Protein AF-A0A2P8CDL5-F1 (afdb_monomer_lite)

Organism: NCBI:txid645275

Secondary structure (DSSP, 8-state):
----PPPPHHHHHHHHHHHHHHHHHIIIIIS--HHHHHHTTTTTS--SS-SS-HHHHHHHHHHHHHHHHHHHHHHHHHHHHHHT----HHHHHHHHHHHHHHHHHHTTSHHHHHHHHHTT-HHHHHHSSHHHHHHHHHHHHHHHHHHHHHHTSPP--

Structure (mmCIF, N/CA/C/O backbone):
data_AF-A0A2P8CDL5-F1
#
_entry.id   AF-A0A2P8CDL5-F1
#
loop_
_atom_site.group_PDB
_atom_site.id
_atom_site.type_symbol
_atom_site.label_atom_id
_atom_site.label_alt_id
_atom_site.label_comp_id
_atom_site.label_asym_id
_atom_site.label_entity_id
_atom_site.label_seq_id
_atom_site.pdbx_PDB_ins_code
_atom_site.Cartn_x
_atom_site.Cartn_y
_atom_site.Cartn_z
_atom_site.occupancy
_atom_site.B_iso_or_equiv
_atom_site.auth_seq_id
_atom_site.auth_comp_id
_atom_site.auth_asym_id
_atom_site.auth_atom_id
_atom_site.pdbx_PDB_model_num
ATOM 1 N N . MET A 1 1 ? -33.845 4.213 24.561 1.00 48.91 1 MET A N 1
ATOM 2 C CA . MET A 1 1 ? -32.761 4.644 23.651 1.00 48.91 1 MET A CA 1
ATOM 3 C C . MET A 1 1 ? -31.985 3.394 23.279 1.00 48.91 1 MET A C 1
ATOM 5 O O . MET A 1 1 ? -31.663 2.665 24.211 1.00 48.91 1 MET A O 1
ATOM 9 N N . PRO A 1 2 ? -31.774 3.067 21.994 1.00 54.66 2 PRO A N 1
ATOM 10 C CA . PRO A 1 2 ? -30.960 1.909 21.648 1.00 54.66 2 PRO A CA 1
ATOM 11 C C . PRO A 1 2 ? -29.548 2.130 22.197 1.00 54.66 2 PRO A C 1
ATOM 13 O O . PRO A 1 2 ? -28.970 3.203 22.037 1.00 54.66 2 PRO A O 1
ATOM 16 N N . GLU A 1 3 ? -29.038 1.143 22.921 1.00 60.81 3 GLU A N 1
ATOM 17 C CA . GLU A 1 3 ? -27.678 1.147 23.442 1.00 60.81 3 GLU A CA 1
ATOM 18 C C . GLU A 1 3 ? -26.712 1.130 22.250 1.00 60.81 3 GLU A C 1
ATOM 20 O O . GLU A 1 3 ? -26.724 0.192 21.449 1.00 60.81 3 GLU A O 1
ATOM 25 N N . ASN A 1 4 ? -25.913 2.190 22.089 1.00 75.12 4 ASN A N 1
ATOM 26 C CA . ASN A 1 4 ? -24.878 2.257 21.058 1.00 75.12 4 ASN A CA 1
ATOM 27 C C . ASN A 1 4 ? -23.772 1.260 21.411 1.00 75.12 4 ASN A C 1
ATOM 29 O O . ASN A 1 4 ? -22.789 1.597 22.071 1.00 75.12 4 ASN A O 1
ATOM 33 N N . ARG A 1 5 ? -23.954 0.006 20.995 1.00 79.12 5 ARG A N 1
ATOM 34 C CA . ARG A 1 5 ? -22.933 -1.027 21.137 1.00 79.12 5 ARG A CA 1
ATOM 35 C C . ARG A 1 5 ? -21.732 -0.655 20.255 1.00 79.12 5 ARG A C 1
ATOM 37 O O . ARG A 1 5 ? -21.938 -0.342 19.081 1.00 79.12 5 ARG A O 1
ATOM 44 N N . PRO A 1 6 ? -20.493 -0.715 20.776 1.00 83.50 6 PRO A N 1
ATOM 45 C CA . PRO A 1 6 ? -19.309 -0.478 19.961 1.00 83.50 6 PRO A CA 1
ATOM 46 C C . PRO A 1 6 ? -19.234 -1.484 18.800 1.00 83.50 6 PRO A C 1
ATOM 48 O O . PRO A 1 6 ? -19.710 -2.620 18.931 1.00 83.50 6 PRO A O 1
ATOM 51 N N . PRO A 1 7 ? -18.639 -1.094 17.660 1.00 89.88 7 PRO A N 1
ATOM 52 C CA . PRO A 1 7 ? -18.506 -1.981 16.516 1.00 89.88 7 PRO A CA 1
ATOM 53 C C . PRO A 1 7 ? -17.661 -3.205 16.878 1.00 89.88 7 PRO A C 1
ATOM 55 O O . PRO A 1 7 ? -16.688 -3.131 17.628 1.00 89.88 7 PRO A O 1
ATOM 58 N N . THR A 1 8 ? -18.034 -4.364 16.337 1.00 93.81 8 THR A N 1
ATOM 59 C CA . THR A 1 8 ? -17.283 -5.602 16.566 1.00 93.81 8 THR A CA 1
ATOM 60 C C . THR A 1 8 ? -15.938 -5.552 15.839 1.00 93.81 8 THR A C 1
ATOM 62 O O . THR A 1 8 ? -15.812 -4.928 14.785 1.00 93.81 8 THR A O 1
ATOM 65 N N . ARG A 1 9 ? -14.924 -6.263 16.349 1.00 93.81 9 ARG A N 1
ATOM 66 C CA . ARG A 1 9 ? -13.600 -6.329 15.697 1.00 93.81 9 ARG A CA 1
ATOM 67 C C . ARG A 1 9 ? -13.658 -6.766 14.225 1.00 93.81 9 ARG A C 1
ATOM 69 O O . ARG A 1 9 ? -12.970 -6.138 13.425 1.00 93.81 9 ARG A O 1
ATOM 76 N N . PRO A 1 10 ? -14.477 -7.762 13.821 1.00 96.50 10 PRO A N 1
ATOM 77 C CA . PRO A 1 10 ? -14.642 -8.094 12.406 1.00 96.50 10 PRO A CA 1
ATOM 78 C C . PRO A 1 10 ? -15.219 -6.945 11.571 1.00 96.50 10 PRO A C 1
ATOM 80 O O . PRO A 1 10 ? -14.757 -6.729 10.454 1.00 96.50 10 PRO A O 1
ATOM 83 N N . ALA A 1 11 ? -16.181 -6.181 12.106 1.00 96.06 11 ALA A N 1
ATOM 84 C CA . ALA A 1 11 ? -16.748 -5.025 11.409 1.00 96.06 11 ALA A CA 1
ATOM 85 C C . ALA A 1 11 ? -15.712 -3.902 11.243 1.00 96.06 11 ALA A C 1
ATOM 87 O O . ALA A 1 11 ? -15.565 -3.361 10.149 1.00 96.06 11 ALA A O 1
ATOM 88 N N . VAL A 1 12 ? -14.941 -3.610 12.298 1.00 96.81 12 VAL A N 1
ATOM 89 C CA . VAL A 1 12 ? -13.825 -2.652 12.241 1.00 96.81 12 VAL A CA 1
ATOM 90 C C . VAL A 1 12 ? -12.781 -3.100 11.219 1.00 96.81 12 VAL A C 1
ATOM 92 O O . VAL A 1 12 ? -12.387 -2.313 10.364 1.00 96.81 12 VAL A O 1
ATOM 95 N N . PHE A 1 13 ? -12.368 -4.370 11.259 1.00 97.94 13 PHE A N 1
ATOM 96 C CA . PHE A 1 13 ? -11.416 -4.932 10.302 1.00 97.94 13 PHE A CA 1
ATOM 97 C C . PHE A 1 13 ? -11.906 -4.794 8.858 1.00 97.94 13 PHE A C 1
ATOM 99 O O . PHE A 1 13 ? -11.164 -4.297 8.015 1.00 97.94 13 PHE A O 1
ATOM 106 N N . ALA A 1 14 ? -13.150 -5.192 8.576 1.00 98.38 14 ALA A N 1
ATOM 107 C CA . ALA A 1 14 ? -13.718 -5.125 7.234 1.00 98.38 14 ALA A CA 1
ATOM 108 C C . ALA A 1 14 ? -13.805 -3.679 6.719 1.00 98.38 14 ALA A C 1
ATOM 110 O O . ALA A 1 14 ? -13.411 -3.414 5.583 1.00 98.38 14 ALA A O 1
ATOM 111 N N . ALA A 1 15 ? -14.259 -2.741 7.558 1.00 98.31 15 ALA A N 1
ATOM 112 C CA . ALA A 1 15 ? -14.350 -1.327 7.201 1.00 98.31 15 ALA A CA 1
ATOM 113 C C . ALA A 1 15 ? -12.970 -0.709 6.932 1.00 98.31 15 ALA A C 1
ATOM 115 O O . ALA A 1 15 ? -12.780 -0.036 5.918 1.00 98.31 15 ALA A O 1
ATOM 116 N N . VAL A 1 16 ? -11.988 -0.979 7.800 1.00 98.56 16 VAL A N 1
ATOM 117 C CA . VAL A 1 16 ? -10.608 -0.511 7.617 1.00 98.56 16 VAL A CA 1
ATOM 118 C C . VAL A 1 16 ? -9.990 -1.126 6.366 1.00 98.56 16 VAL A C 1
ATOM 120 O O . VAL A 1 16 ? -9.420 -0.399 5.562 1.00 98.56 16 VAL A O 1
ATOM 123 N N . LEU A 1 17 ? -10.132 -2.435 6.150 1.00 98.75 17 LEU A N 1
ATOM 124 C CA . LEU A 1 17 ? -9.595 -3.100 4.963 1.00 98.75 17 LEU A CA 1
ATOM 125 C C . LEU A 1 17 ? -10.185 -2.520 3.672 1.00 98.75 17 LEU A C 1
ATOM 127 O O . LEU A 1 17 ? -9.439 -2.246 2.734 1.00 98.75 17 LEU A O 1
ATOM 131 N N . ALA A 1 18 ? -11.502 -2.304 3.628 1.00 98.69 18 ALA A N 1
ATOM 132 C CA . ALA A 1 18 ? -12.159 -1.686 2.480 1.00 98.69 18 ALA A CA 1
ATOM 133 C C . ALA A 1 18 ? -11.630 -0.264 2.227 1.00 98.69 18 ALA A C 1
ATOM 135 O O . ALA A 1 18 ? -11.298 0.070 1.090 1.00 98.69 18 ALA A O 1
ATOM 136 N N . ALA A 1 19 ? -11.477 0.539 3.286 1.00 98.69 19 ALA A N 1
ATOM 137 C CA . ALA A 1 19 ? -10.930 1.890 3.197 1.00 98.69 19 ALA A CA 1
ATOM 138 C C . ALA A 1 19 ? -9.481 1.898 2.691 1.00 98.69 19 ALA A C 1
ATOM 140 O O . ALA A 1 19 ? -9.150 2.658 1.784 1.00 98.69 19 ALA A O 1
ATOM 141 N N . LEU A 1 20 ? -8.626 1.033 3.247 1.00 98.75 20 LEU A N 1
ATOM 142 C CA . LEU A 1 20 ? -7.223 0.931 2.857 1.00 98.75 20 LEU A CA 1
ATOM 143 C C . LEU A 1 20 ? -7.073 0.459 1.406 1.00 98.75 20 LEU A C 1
ATOM 145 O O . LEU A 1 20 ? -6.249 1.020 0.695 1.00 98.75 20 LEU A O 1
ATOM 149 N N . LYS A 1 21 ? -7.871 -0.518 0.950 1.00 98.56 21 LYS A N 1
ATOM 150 C CA . LYS A 1 21 ? -7.850 -0.998 -0.446 1.00 98.56 21 LYS A CA 1
ATOM 151 C C . LYS A 1 21 ? -8.339 0.063 -1.431 1.00 98.56 21 LYS A C 1
ATOM 153 O O . LYS A 1 21 ? -7.693 0.291 -2.441 1.00 98.56 21 LYS A O 1
ATOM 158 N N . ALA A 1 22 ? -9.434 0.758 -1.125 1.00 98.56 22 ALA A N 1
ATOM 159 C CA . ALA A 1 22 ? -9.899 1.847 -1.982 1.00 98.56 22 ALA A CA 1
ATOM 160 C C . ALA A 1 22 ? -8.868 2.987 -2.049 1.00 98.56 22 ALA A C 1
ATOM 162 O O . ALA A 1 22 ? -8.565 3.501 -3.122 1.00 98.56 22 ALA A O 1
ATOM 163 N N . ALA A 1 23 ? -8.288 3.362 -0.905 1.00 98.69 23 ALA A N 1
ATOM 164 C CA . ALA A 1 23 ? -7.254 4.388 -0.849 1.00 98.69 23 ALA A CA 1
ATOM 165 C C . ALA A 1 23 ? -5.950 3.963 -1.532 1.00 98.69 23 ALA A C 1
ATOM 167 O O . ALA A 1 23 ? -5.249 4.820 -2.063 1.00 98.69 23 ALA A O 1
ATOM 168 N N . HIS A 1 24 ? -5.643 2.665 -1.530 1.00 98.62 24 HIS A N 1
ATOM 169 C CA . HIS A 1 24 ? -4.520 2.099 -2.263 1.00 98.62 24 HIS A CA 1
ATOM 170 C C . HIS A 1 24 ? -4.659 2.380 -3.758 1.00 98.62 24 HIS A C 1
ATOM 172 O O . HIS A 1 24 ? -3.776 3.000 -4.345 1.00 98.62 24 HIS A O 1
ATOM 178 N N . ASP A 1 25 ? -5.797 2.013 -4.350 1.00 98.19 25 ASP A N 1
ATOM 179 C CA . ASP A 1 25 ? -6.032 2.207 -5.783 1.00 98.19 25 ASP A CA 1
ATOM 180 C C . ASP A 1 25 ? -6.032 3.696 -6.158 1.00 98.19 25 ASP A C 1
ATOM 182 O O . ASP A 1 25 ? -5.447 4.091 -7.166 1.00 98.19 25 ASP A O 1
ATOM 186 N N . VAL A 1 26 ? -6.612 4.557 -5.314 1.00 9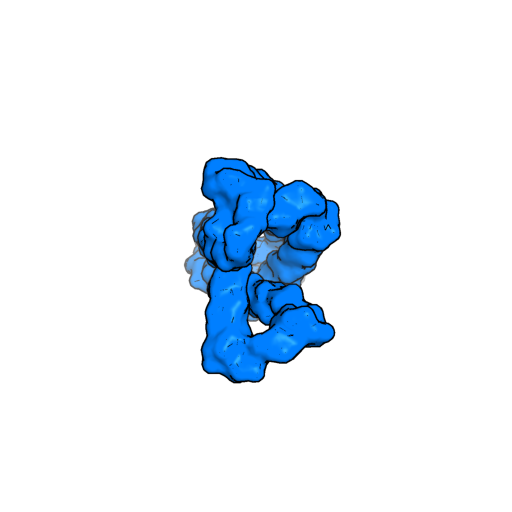8.50 26 VAL A N 1
ATOM 187 C CA . VAL A 1 26 ? -6.528 6.015 -5.505 1.00 98.50 26 VAL A CA 1
ATOM 188 C C . VAL A 1 26 ? -5.075 6.495 -5.423 1.00 98.50 26 VAL A C 1
ATOM 190 O O . VAL A 1 26 ? -4.647 7.302 -6.247 1.00 98.50 26 VAL A O 1
ATOM 193 N N . GLY A 1 27 ? -4.302 6.009 -4.454 1.00 98.06 27 GLY A N 1
ATOM 194 C CA . GLY A 1 27 ? -2.904 6.384 -4.259 1.00 98.06 27 GLY A CA 1
ATOM 195 C C . GLY A 1 27 ? -2.003 5.983 -5.429 1.00 98.06 27 GLY A C 1
ATOM 196 O O . GLY A 1 27 ? -1.216 6.805 -5.897 1.00 98.06 27 GLY A O 1
ATOM 197 N N . ASP A 1 28 ? -2.140 4.751 -5.914 1.00 96.94 28 ASP A N 1
ATOM 198 C CA . ASP A 1 28 ? -1.280 4.170 -6.951 1.00 96.94 28 ASP A CA 1
ATOM 199 C C . ASP A 1 28 ? -1.723 4.501 -8.382 1.00 96.94 28 ASP A C 1
ATOM 201 O O . ASP A 1 28 ? -0.876 4.632 -9.265 1.00 96.94 28 ASP A O 1
ATOM 205 N N . PHE A 1 29 ? -3.024 4.676 -8.633 1.00 96.06 29 PHE A N 1
ATOM 206 C CA . PHE A 1 29 ? -3.529 4.882 -9.996 1.00 96.06 29 PHE A CA 1
ATOM 207 C C . PHE A 1 29 ? -4.052 6.290 -10.277 1.00 96.06 29 PHE A C 1
ATOM 209 O O 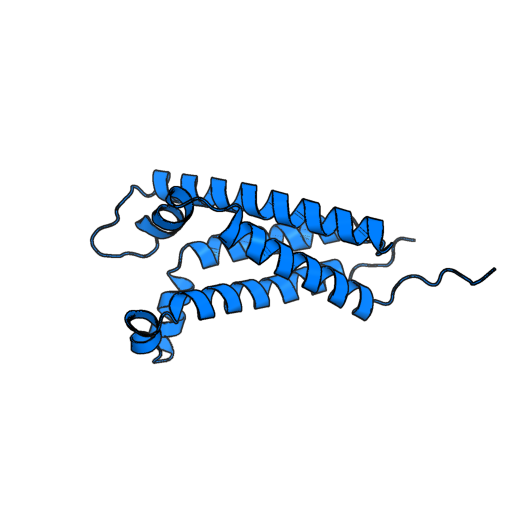. PHE A 1 29 ? -4.069 6.692 -11.438 1.00 96.06 29 PHE A O 1
ATOM 216 N N . MET A 1 30 ? -4.468 7.054 -9.260 1.00 97.25 30 MET A N 1
ATOM 217 C CA . MET A 1 30 ? -4.998 8.413 -9.465 1.00 97.25 30 MET A CA 1
ATOM 218 C C . MET A 1 30 ? -4.046 9.509 -8.981 1.00 97.25 30 MET A C 1
ATOM 220 O O . MET A 1 30 ? -3.887 10.525 -9.652 1.00 97.25 30 MET A O 1
ATOM 224 N N . ALA A 1 31 ? -3.431 9.330 -7.810 1.00 96.81 31 ALA A N 1
ATOM 225 C CA . ALA A 1 31 ? -2.552 10.330 -7.204 1.00 96.81 31 ALA A CA 1
ATOM 226 C C . ALA A 1 31 ? -1.090 10.203 -7.664 1.00 96.81 31 ALA A C 1
ATOM 228 O O . ALA A 1 31 ? -0.316 11.157 -7.544 1.00 96.81 31 ALA A O 1
ATOM 229 N N . GLN A 1 32 ? -0.703 9.035 -8.180 1.00 96.88 32 GLN A N 1
ATOM 230 C CA . GLN A 1 32 ? 0.640 8.776 -8.673 1.00 96.88 32 GLN A CA 1
ATOM 231 C C . GLN A 1 32 ? 0.871 9.416 -10.047 1.00 96.88 32 GLN A C 1
ATOM 233 O O . GLN A 1 32 ? 0.074 9.291 -10.969 1.00 96.88 32 GLN A O 1
ATOM 238 N N . THR A 1 33 ? 2.028 10.051 -10.210 1.00 96.38 33 THR A N 1
ATOM 239 C CA . THR A 1 33 ? 2.479 10.606 -11.494 1.00 96.38 33 THR A CA 1
ATOM 240 C C . THR A 1 33 ? 3.295 9.598 -12.307 1.00 96.38 33 THR A C 1
ATOM 242 O O . THR A 1 33 ? 4.004 8.750 -11.747 1.00 96.38 33 THR A O 1
ATOM 245 N N . ASP A 1 34 ? 3.335 9.776 -13.630 1.00 93.75 34 ASP A N 1
ATOM 246 C CA . ASP A 1 34 ? 4.192 8.990 -14.534 1.00 93.75 34 ASP A CA 1
ATOM 247 C C . ASP A 1 34 ? 5.658 8.998 -14.095 1.00 93.75 34 ASP A C 1
ATOM 249 O O . ASP A 1 34 ? 6.341 7.971 -14.082 1.00 93.75 34 ASP A O 1
ATOM 253 N N . ARG A 1 35 ? 6.145 10.164 -13.650 1.00 92.12 35 ARG A N 1
ATOM 254 C CA . ARG A 1 35 ? 7.512 10.319 -13.149 1.00 92.12 35 ARG A CA 1
ATOM 255 C C . ARG A 1 35 ? 7.767 9.447 -11.922 1.00 92.12 35 ARG A C 1
ATOM 257 O O . ARG A 1 35 ? 8.846 8.862 -11.830 1.00 92.12 35 ARG A O 1
ATOM 264 N N . GLN A 1 36 ? 6.826 9.382 -10.981 1.00 94.81 36 GLN A N 1
ATOM 265 C CA . GLN A 1 36 ? 6.948 8.507 -9.813 1.00 94.81 36 GLN A CA 1
ATOM 266 C C . GLN A 1 36 ? 6.942 7.041 -10.244 1.00 94.81 36 GLN A C 1
ATOM 268 O O . GLN A 1 36 ? 7.843 6.306 -9.849 1.00 94.81 36 GLN A O 1
ATOM 273 N N . SER A 1 37 ? 6.003 6.631 -11.106 1.00 92.62 37 SER A N 1
ATOM 274 C CA . SER A 1 37 ? 5.897 5.241 -11.583 1.00 92.62 37 SER A CA 1
ATOM 275 C C . SER A 1 37 ? 7.144 4.753 -12.310 1.00 92.62 37 SER A C 1
ATOM 277 O O . SER A 1 37 ? 7.651 3.674 -12.004 1.00 92.62 37 SER A O 1
ATOM 279 N N . ALA A 1 38 ? 7.691 5.568 -13.211 1.00 90.06 38 ALA A N 1
ATOM 280 C CA . ALA A 1 38 ? 8.881 5.211 -13.971 1.00 90.06 38 ALA A CA 1
ATOM 281 C C . ALA A 1 38 ? 10.158 5.194 -13.112 1.00 90.06 38 ALA A C 1
ATOM 283 O O . ALA A 1 38 ? 11.051 4.379 -13.336 1.00 90.06 38 ALA A O 1
ATOM 284 N N . ARG A 1 39 ? 10.280 6.099 -12.127 1.00 91.88 39 ARG A N 1
ATOM 285 C CA . ARG A 1 39 ? 11.544 6.299 -11.393 1.00 91.88 39 ARG A CA 1
ATOM 286 C C . ARG A 1 39 ? 11.634 5.550 -10.066 1.00 91.88 39 ARG A C 1
ATOM 288 O O . ARG A 1 39 ? 12.746 5.178 -9.682 1.00 91.88 39 ARG A O 1
ATOM 295 N N . LYS A 1 40 ? 10.515 5.292 -9.376 1.00 92.56 40 LYS A N 1
ATOM 296 C CA . LYS A 1 40 ? 10.519 4.594 -8.076 1.00 92.56 40 LYS A CA 1
ATOM 297 C C . LYS A 1 40 ? 11.174 3.198 -8.097 1.00 92.56 40 LYS A C 1
ATOM 299 O O . LYS A 1 40 ? 11.798 2.877 -7.088 1.00 92.56 40 LYS A O 1
ATOM 304 N N . PRO A 1 41 ? 11.172 2.420 -9.207 1.00 91.25 41 PRO A N 1
ATOM 305 C CA . PRO A 1 41 ? 11.903 1.154 -9.273 1.00 91.25 41 PRO A CA 1
ATOM 306 C C . PRO A 1 41 ? 13.253 1.248 -10.009 1.00 91.25 41 PRO A C 1
ATOM 308 O O . PRO A 1 41 ? 14.030 0.304 -9.932 1.00 91.25 41 PRO A O 1
ATOM 311 N N . CYS A 1 42 ? 13.547 2.357 -10.712 1.00 83.88 42 CYS A N 1
ATOM 312 C CA . CYS A 1 42 ? 14.535 2.406 -11.809 1.00 83.88 42 CYS A CA 1
ATOM 313 C C . CYS A 1 42 ? 15.921 1.838 -11.450 1.00 83.88 42 CYS A C 1
ATOM 315 O O . CYS A 1 42 ? 16.552 1.201 -12.285 1.00 83.88 42 CYS A O 1
ATOM 317 N N . ALA A 1 43 ? 16.388 2.069 -10.220 1.00 79.94 43 ALA A N 1
ATOM 318 C CA . ALA A 1 43 ? 17.741 1.722 -9.804 1.00 79.94 43 ALA A CA 1
ATOM 319 C C . ALA A 1 43 ? 17.802 0.415 -8.985 1.00 79.94 43 ALA A C 1
ATOM 321 O O . ALA A 1 43 ? 18.800 -0.301 -9.025 1.00 79.94 43 ALA A O 1
ATOM 322 N N . ALA A 1 44 ? 16.704 0.034 -8.318 1.00 79.06 44 ALA A N 1
ATOM 323 C CA . ALA A 1 44 ? 16.616 -1.239 -7.598 1.00 79.06 44 ALA A CA 1
ATOM 324 C C . ALA A 1 44 ? 16.223 -2.414 -8.493 1.00 79.06 44 ALA A C 1
ATOM 326 O O . ALA A 1 44 ? 16.660 -3.542 -8.265 1.00 79.06 44 ALA A O 1
ATOM 327 N N . ASP A 1 45 ? 15.418 -2.166 -9.522 1.00 74.50 45 ASP A N 1
ATOM 328 C CA . ASP A 1 45 ? 14.897 -3.215 -10.384 1.00 74.50 45 ASP A CA 1
ATOM 329 C C . ASP A 1 45 ? 15.856 -3.576 -11.528 1.00 74.50 45 ASP A C 1
ATOM 331 O O . ASP A 1 45 ? 15.406 -4.159 -12.499 1.00 74.50 45 ASP A O 1
ATOM 335 N N . ARG A 1 46 ? 17.163 -3.272 -11.415 1.00 60.88 46 ARG A N 1
ATOM 336 C CA . ARG A 1 46 ? 18.306 -3.711 -12.263 1.00 60.88 46 ARG A CA 1
ATOM 337 C C . ARG A 1 46 ? 18.005 -4.079 -13.730 1.00 60.88 46 ARG A C 1
ATOM 339 O O . ARG A 1 46 ? 18.614 -5.000 -14.270 1.00 60.88 46 ARG A O 1
ATOM 346 N N . ALA A 1 47 ? 17.104 -3.365 -14.399 1.00 57.62 47 ALA A N 1
ATOM 347 C CA . ALA A 1 47 ? 17.079 -3.372 -15.848 1.00 57.62 47 ALA A CA 1
ATOM 348 C C . ALA A 1 47 ? 18.433 -2.798 -16.275 1.00 57.62 47 ALA A C 1
ATOM 350 O O . ALA A 1 47 ? 18.887 -1.824 -15.673 1.00 57.62 47 ALA A O 1
ATOM 351 N N . ALA A 1 48 ? 19.104 -3.445 -17.230 1.00 53.06 48 ALA A N 1
ATOM 352 C CA . ALA A 1 48 ? 20.498 -3.162 -17.583 1.00 53.06 48 ALA A CA 1
ATOM 353 C C . ALA A 1 48 ? 20.770 -1.674 -17.906 1.00 53.06 48 ALA A C 1
ATOM 355 O O . ALA A 1 48 ? 21.903 -1.226 -17.765 1.00 53.06 48 ALA A O 1
ATOM 356 N N . ASP A 1 49 ? 19.718 -0.900 -18.198 1.00 58.00 49 ASP A N 1
ATOM 357 C CA . ASP A 1 49 ? 19.740 0.533 -18.473 1.00 58.00 49 ASP A CA 1
ATOM 358 C C . ASP A 1 49 ? 18.892 1.318 -17.455 1.00 58.00 49 ASP A C 1
ATOM 360 O O . ASP A 1 49 ? 17.793 1.795 -17.754 1.00 58.00 49 ASP A O 1
ATOM 364 N N . ALA A 1 50 ? 19.374 1.447 -16.214 1.00 63.47 50 ALA A N 1
ATOM 365 C CA . ALA A 1 50 ? 18.683 2.237 -15.195 1.00 63.47 50 ALA A CA 1
ATOM 366 C C . ALA A 1 50 ? 18.517 3.695 -15.668 1.00 63.47 50 ALA A C 1
ATOM 368 O O . ALA A 1 50 ? 19.458 4.485 -15.671 1.00 63.47 50 ALA A O 1
ATOM 369 N N . ALA A 1 51 ? 17.289 4.075 -16.030 1.00 74.88 51 ALA A N 1
ATOM 370 C CA . ALA A 1 51 ? 16.959 5.394 -16.579 1.00 74.88 51 ALA A CA 1
ATOM 371 C C . ALA A 1 51 ? 17.172 6.567 -15.594 1.00 74.88 51 ALA A C 1
ATOM 373 O O . ALA A 1 51 ? 16.906 7.726 -15.930 1.00 74.88 51 ALA A O 1
ATOM 374 N N . CYS A 1 52 ? 17.573 6.292 -14.346 1.00 86.31 52 CYS A N 1
ATOM 375 C CA . CYS A 1 52 ? 17.813 7.308 -13.334 1.00 86.31 52 CYS A CA 1
ATOM 376 C C . CYS A 1 52 ? 18.833 6.876 -12.267 1.00 86.31 52 CYS A C 1
ATOM 378 O O . CYS A 1 52 ? 19.072 5.692 -12.055 1.00 86.31 52 CYS A O 1
ATOM 380 N N . THR A 1 53 ? 19.444 7.851 -11.584 1.00 90.75 53 THR A N 1
ATOM 381 C CA . THR A 1 53 ? 20.371 7.589 -10.471 1.00 90.75 53 THR A CA 1
ATOM 382 C C . THR A 1 53 ? 19.639 7.022 -9.250 1.00 90.75 53 THR A C 1
ATOM 384 O O . THR A 1 53 ? 18.450 7.290 -9.055 1.00 90.75 53 THR A O 1
ATOM 387 N N . GLU A 1 54 ? 20.362 6.323 -8.367 1.00 89.94 54 GLU A N 1
ATOM 388 C CA . GLU A 1 54 ? 19.821 5.784 -7.106 1.00 89.94 54 GLU A CA 1
ATOM 389 C C . GLU A 1 54 ? 19.111 6.877 -6.285 1.00 89.94 54 GLU A C 1
ATOM 391 O O . GLU A 1 54 ? 17.962 6.718 -5.878 1.00 89.94 54 GLU A O 1
ATOM 396 N N . GLY A 1 55 ? 19.738 8.049 -6.131 1.00 93.69 55 GLY A N 1
ATOM 397 C CA . GLY A 1 55 ? 19.140 9.179 -5.414 1.00 93.69 55 GLY A CA 1
ATOM 398 C C . GLY A 1 55 ? 17.863 9.718 -6.071 1.00 93.69 55 GLY A C 1
ATOM 399 O O . GLY A 1 55 ? 16.904 10.061 -5.378 1.00 93.69 55 GLY A O 1
ATOM 400 N N . ALA A 1 56 ? 17.800 9.766 -7.406 1.00 93.56 56 ALA A N 1
ATOM 401 C CA . ALA A 1 56 ? 16.578 10.154 -8.111 1.00 93.56 56 ALA A CA 1
ATOM 402 C C . ALA A 1 56 ? 15.463 9.110 -7.938 1.00 93.56 56 ALA A C 1
ATOM 404 O O . ALA A 1 56 ? 14.294 9.490 -7.820 1.00 93.56 56 ALA A O 1
ATOM 405 N N . SER A 1 57 ? 15.825 7.827 -7.885 1.00 94.25 57 SER A N 1
ATOM 406 C CA . SER A 1 57 ? 14.903 6.724 -7.623 1.00 94.25 57 SER A CA 1
ATOM 407 C C . SER A 1 57 ? 14.301 6.813 -6.219 1.00 94.25 57 SER A C 1
ATOM 409 O O . SER A 1 57 ? 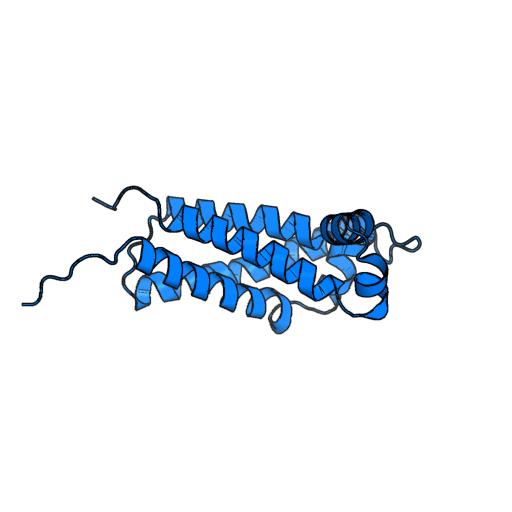13.077 6.816 -6.079 1.00 94.25 57 SER A O 1
ATOM 411 N N . TRP A 1 58 ? 15.134 6.994 -5.188 1.00 95.31 58 TRP A N 1
ATOM 412 C CA . TRP A 1 58 ? 14.668 7.154 -3.806 1.00 95.31 58 TRP A CA 1
ATOM 413 C C . TRP A 1 58 ? 13.810 8.394 -3.610 1.00 95.31 58 TRP A C 1
ATOM 415 O O . TRP A 1 58 ? 12.804 8.329 -2.914 1.00 95.31 58 TRP A O 1
ATOM 425 N N . ARG A 1 59 ? 14.147 9.514 -4.256 1.00 97.19 59 ARG A N 1
ATOM 426 C CA . ARG A 1 59 ? 13.304 10.717 -4.204 1.00 97.19 59 ARG A CA 1
ATOM 427 C C . ARG A 1 59 ? 11.926 10.488 -4.818 1.00 97.19 59 ARG A C 1
ATOM 429 O O . ARG A 1 59 ? 10.939 10.974 -4.276 1.00 97.19 59 ARG A O 1
ATOM 436 N N . ALA A 1 60 ? 11.857 9.772 -5.940 1.00 96.62 60 ALA A N 1
ATOM 437 C CA . ALA A 1 60 ? 10.587 9.433 -6.574 1.00 96.62 60 ALA A CA 1
ATOM 438 C C . ALA A 1 60 ? 9.752 8.493 -5.693 1.00 96.62 60 ALA A C 1
ATOM 440 O O . ALA A 1 60 ? 8.562 8.739 -5.509 1.00 96.62 60 ALA A O 1
ATOM 441 N N . LEU A 1 61 ? 10.388 7.476 -5.102 1.00 97.25 61 LEU A N 1
ATOM 442 C CA . LEU A 1 61 ? 9.744 6.565 -4.159 1.00 97.25 61 LEU A CA 1
ATOM 443 C C . LEU A 1 61 ? 9.245 7.297 -2.909 1.00 97.25 61 LEU A C 1
ATOM 445 O O . LEU A 1 61 ? 8.090 7.142 -2.541 1.00 97.25 61 LEU A O 1
ATOM 449 N N . ALA A 1 62 ? 10.083 8.122 -2.281 1.00 98.12 62 ALA A N 1
ATOM 450 C CA . ALA A 1 62 ? 9.718 8.865 -1.079 1.00 98.12 62 ALA A CA 1
ATOM 451 C C . ALA A 1 62 ? 8.541 9.814 -1.338 1.00 98.12 62 ALA A C 1
ATOM 453 O O . ALA A 1 62 ? 7.613 9.867 -0.537 1.00 98.12 62 ALA A O 1
ATOM 454 N N . ALA A 1 63 ? 8.545 10.516 -2.478 1.00 98.31 63 ALA A N 1
ATOM 455 C CA . ALA A 1 63 ? 7.423 11.360 -2.876 1.00 98.31 63 ALA A CA 1
ATOM 456 C C . ALA A 1 63 ? 6.137 10.544 -3.070 1.00 98.31 63 ALA A C 1
ATOM 458 O O . ALA A 1 63 ? 5.085 10.973 -2.609 1.00 98.31 63 ALA A O 1
ATOM 459 N N . HIS A 1 64 ? 6.228 9.380 -3.726 1.00 98.19 64 HIS A N 1
ATOM 460 C CA . HIS A 1 64 ? 5.089 8.476 -3.925 1.00 98.19 64 HIS A CA 1
ATOM 461 C C . HIS A 1 64 ? 4.529 7.961 -2.602 1.00 98.19 64 HIS A C 1
ATOM 463 O O . HIS A 1 64 ? 3.351 8.134 -2.318 1.00 98.19 64 HIS A O 1
ATOM 469 N N . VAL A 1 65 ? 5.387 7.391 -1.755 1.00 98.38 65 VAL A N 1
ATOM 470 C CA . VAL A 1 65 ? 5.001 6.848 -0.449 1.00 98.38 65 VAL A CA 1
ATOM 471 C C . VAL A 1 65 ? 4.377 7.940 0.420 1.00 98.38 65 VAL A C 1
ATOM 473 O O . VAL A 1 65 ? 3.378 7.677 1.085 1.00 98.38 65 VAL A O 1
ATOM 476 N N . ALA A 1 66 ? 4.901 9.169 0.384 1.00 98.38 66 ALA A N 1
ATOM 477 C CA . ALA A 1 66 ? 4.325 10.293 1.115 1.00 98.38 66 ALA A CA 1
ATOM 478 C C . ALA A 1 66 ? 2.919 10.664 0.609 1.00 98.38 66 ALA A C 1
ATOM 480 O O . ALA A 1 66 ? 1.993 10.749 1.418 1.00 98.38 66 ALA A O 1
ATOM 481 N N . SER A 1 67 ? 2.731 10.852 -0.704 1.00 98.31 67 SER A N 1
ATOM 482 C CA . SER A 1 67 ? 1.414 11.192 -1.265 1.00 98.31 67 SER A CA 1
ATOM 483 C C . SER A 1 67 ? 0.401 10.063 -1.077 1.00 98.31 67 SER A C 1
ATOM 485 O O . SER A 1 67 ? -0.729 10.314 -0.661 1.00 98.31 67 SER A O 1
ATOM 487 N N . TYR A 1 68 ? 0.821 8.819 -1.300 1.00 98.50 68 TYR A N 1
ATOM 488 C CA . TYR A 1 68 ? 0.005 7.627 -1.095 1.00 98.50 68 TYR A CA 1
ATOM 489 C C . TYR A 1 68 ? -0.477 7.527 0.361 1.00 98.50 68 TYR A C 1
ATOM 491 O O . TYR A 1 68 ? -1.670 7.367 0.614 1.00 98.50 68 TYR A O 1
ATOM 499 N N . HIS A 1 69 ? 0.417 7.684 1.347 1.00 98.62 69 HIS A N 1
ATOM 500 C CA . HIS A 1 69 ? 0.023 7.545 2.754 1.00 98.62 69 HIS A CA 1
ATOM 501 C C . HIS A 1 69 ? -0.759 8.755 3.267 1.00 98.62 69 HIS A C 1
ATOM 503 O O . HIS A 1 69 ? -1.522 8.607 4.223 1.00 98.62 69 HIS A O 1
ATOM 509 N N . ALA A 1 70 ? -0.653 9.922 2.623 1.00 98.62 70 ALA A N 1
ATOM 510 C CA . ALA A 1 70 ? -1.568 11.032 2.873 1.00 98.62 70 ALA A CA 1
ATOM 511 C C . ALA A 1 70 ? -3.005 10.669 2.455 1.00 98.62 70 ALA A C 1
ATOM 513 O O . ALA A 1 70 ? -3.928 10.840 3.255 1.00 98.62 70 ALA A O 1
ATOM 514 N N . VAL A 1 71 ? -3.189 10.088 1.261 1.00 98.69 71 VAL A N 1
ATOM 515 C CA . VAL A 1 71 ? -4.493 9.580 0.787 1.00 98.69 71 VAL A CA 1
ATOM 516 C C . VAL A 1 71 ? -5.019 8.484 1.717 1.00 98.69 71 VAL A C 1
ATOM 518 O O . VAL A 1 71 ? -6.158 8.555 2.183 1.00 98.69 71 VAL A O 1
ATOM 521 N N . GLN A 1 72 ? -4.176 7.507 2.052 1.00 98.50 72 GLN A N 1
ATOM 522 C CA . GLN A 1 72 ? -4.544 6.391 2.923 1.00 98.50 72 GLN A CA 1
ATOM 523 C C . GLN A 1 72 ? -4.938 6.851 4.334 1.00 98.50 72 GLN A C 1
ATOM 525 O O . GLN A 1 72 ? -5.958 6.414 4.870 1.00 98.50 72 GLN A O 1
ATOM 530 N N . THR A 1 73 ? -4.176 7.776 4.923 1.00 98.75 73 THR A N 1
ATOM 531 C CA . THR A 1 73 ? -4.474 8.338 6.249 1.00 98.75 73 THR A CA 1
ATOM 532 C C . THR A 1 73 ?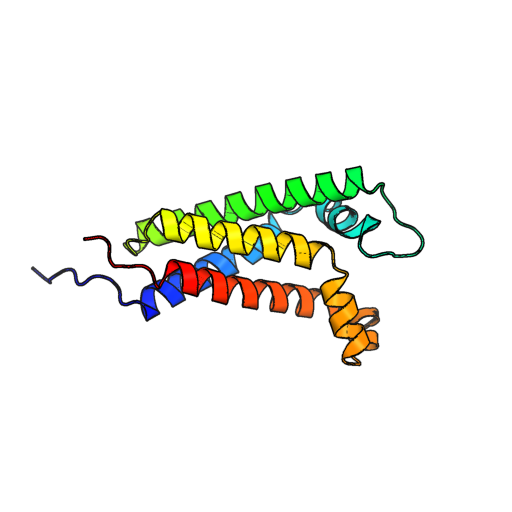 -5.768 9.148 6.229 1.00 98.75 73 THR A C 1
ATOM 534 O O . THR A 1 73 ? -6.583 9.012 7.142 1.00 98.75 73 THR A O 1
ATOM 537 N N . ALA A 1 74 ? -5.998 9.951 5.184 1.00 98.75 74 ALA A N 1
ATOM 538 C CA . ALA A 1 74 ? -7.235 10.713 5.032 1.00 98.75 74 ALA A CA 1
ATOM 539 C C . ALA A 1 74 ? -8.460 9.791 4.926 1.00 98.75 74 ALA A C 1
ATOM 541 O O . ALA A 1 74 ? -9.446 10.003 5.632 1.00 98.75 74 ALA A O 1
ATOM 542 N N . ALA A 1 75 ? -8.388 8.734 4.112 1.00 98.62 75 ALA A N 1
ATOM 543 C CA . ALA A 1 75 ? -9.464 7.750 3.991 1.00 98.62 75 ALA A CA 1
ATOM 544 C C . ALA A 1 75 ? -9.743 7.036 5.322 1.00 98.62 75 ALA A C 1
ATOM 546 O O . ALA A 1 75 ? -10.900 6.916 5.728 1.00 98.62 75 ALA A O 1
ATOM 547 N N . LEU A 1 76 ? -8.690 6.621 6.035 1.00 98.44 76 LEU A N 1
ATOM 548 C CA . LEU A 1 76 ? -8.813 5.956 7.331 1.00 98.44 76 LEU A CA 1
ATOM 549 C C . LEU A 1 76 ? -9.479 6.855 8.380 1.00 98.44 76 LEU A C 1
ATOM 551 O O . LEU A 1 76 ? -10.381 6.401 9.082 1.00 98.44 76 LEU A O 1
ATOM 555 N N . ILE A 1 77 ? -9.064 8.123 8.480 1.00 98.56 77 ILE A N 1
ATOM 556 C CA . ILE A 1 77 ? -9.675 9.093 9.401 1.00 98.56 77 ILE A CA 1
ATOM 557 C C . ILE A 1 77 ? -11.143 9.314 9.036 1.00 98.56 77 ILE A C 1
ATOM 559 O O . ILE A 1 77 ? -11.998 9.268 9.919 1.00 98.56 77 ILE A O 1
ATOM 563 N N . THR A 1 78 ? -11.449 9.519 7.753 1.00 98.56 78 THR A N 1
ATOM 564 C CA . THR A 1 78 ? -12.826 9.723 7.287 1.00 98.56 78 THR A CA 1
ATOM 565 C C . THR A 1 78 ? -13.717 8.541 7.655 1.00 98.56 78 THR A C 1
ATOM 567 O O . THR A 1 78 ? -14.779 8.744 8.239 1.00 98.56 78 THR A O 1
ATOM 570 N N . VAL A 1 79 ? -13.279 7.310 7.381 1.00 98.12 79 VAL A N 1
ATOM 571 C CA . VAL A 1 79 ? -14.058 6.099 7.676 1.00 98.12 79 VAL A CA 1
ATOM 572 C C . VAL A 1 79 ? -14.192 5.862 9.182 1.00 98.12 79 VAL A C 1
ATOM 574 O O . VAL A 1 79 ? -15.289 5.555 9.647 1.00 98.12 79 VAL A O 1
ATOM 577 N N . ASP A 1 80 ? -13.128 6.071 9.964 1.00 97.31 80 ASP A N 1
ATOM 578 C CA . ASP A 1 80 ? -13.187 5.969 11.427 1.00 97.31 80 ASP A CA 1
ATOM 579 C C . ASP A 1 80 ? -14.219 6.931 12.028 1.00 97.31 80 ASP A C 1
ATOM 581 O O . ASP A 1 80 ? -15.005 6.532 12.890 1.00 97.31 80 ASP A O 1
ATOM 585 N N . ARG A 1 81 ? -14.255 8.184 11.553 1.00 97.06 81 ARG A N 1
ATOM 586 C CA . ARG A 1 81 ? -15.206 9.191 12.045 1.00 97.06 81 ARG A CA 1
ATOM 587 C C . ARG A 1 81 ? -16.625 8.961 11.543 1.00 97.06 81 ARG A C 1
ATOM 589 O O . ARG A 1 81 ? -17.553 9.044 12.339 1.00 97.06 81 ARG A O 1
ATOM 596 N N . ALA A 1 82 ? -16.796 8.661 10.258 1.00 97.81 82 ALA A N 1
ATOM 597 C CA . ALA A 1 82 ? -18.113 8.483 9.652 1.00 97.81 82 ALA A CA 1
ATOM 598 C C . ALA A 1 82 ? -18.844 7.244 10.187 1.00 97.81 82 ALA A C 1
ATOM 600 O O . ALA A 1 82 ? -20.063 7.274 10.339 1.00 97.81 82 ALA A O 1
ATOM 601 N N . LEU A 1 83 ? -18.108 6.167 10.484 1.00 95.69 83 LEU A N 1
ATOM 602 C CA . LEU A 1 83 ? -18.683 4.906 10.961 1.00 95.69 83 LEU A CA 1
ATOM 603 C C . LEU A 1 83 ? -18.558 4.710 12.479 1.00 95.69 83 LEU A C 1
ATOM 605 O O . LEU A 1 83 ? -19.016 3.693 12.995 1.00 95.69 83 LEU A O 1
ATOM 609 N N . GLY A 1 84 ? -17.927 5.645 13.197 1.00 93.81 84 GLY A N 1
ATOM 610 C CA . GLY A 1 84 ? -17.726 5.543 14.643 1.00 93.81 84 GLY A CA 1
ATOM 611 C C . GLY A 1 84 ? -16.884 4.329 15.051 1.00 93.81 84 GLY A C 1
ATOM 612 O O . GLY A 1 84 ? -17.217 3.659 16.027 1.00 93.81 84 GLY A O 1
ATOM 613 N N . LEU A 1 85 ? -15.814 4.022 14.303 1.00 93.56 85 LEU A N 1
ATOM 614 C CA . LEU A 1 85 ? -15.015 2.804 14.522 1.00 93.56 85 LEU A CA 1
ATOM 615 C C . LEU A 1 85 ? -14.209 2.830 15.827 1.00 93.56 85 LEU A C 1
ATOM 617 O O . LEU A 1 85 ? -13.914 1.775 16.387 1.00 93.56 85 LEU A O 1
ATOM 621 N N . GLY A 1 86 ? -13.852 4.019 16.317 1.00 92.94 86 GLY A N 1
ATOM 622 C CA . GLY A 1 86 ? -13.156 4.186 17.594 1.00 92.94 86 GLY A CA 1
ATOM 623 C C . GLY A 1 86 ? -11.692 3.734 17.571 1.00 92.94 86 GLY A C 1
ATOM 624 O O . GLY A 1 86 ? -11.142 3.388 18.621 1.00 92.94 86 GLY A O 1
ATOM 625 N N . LEU A 1 87 ? -11.035 3.749 16.405 1.00 94.00 87 LEU A N 1
ATOM 626 C CA . LEU A 1 87 ? -9.665 3.255 16.236 1.00 94.00 87 LEU A CA 1
ATOM 627 C C . LEU A 1 87 ? -8.685 3.967 17.173 1.00 94.00 87 LEU A C 1
ATOM 629 O O . LEU A 1 87 ? -8.627 5.193 17.220 1.00 94.00 87 LEU A O 1
ATOM 633 N N . ALA A 1 88 ? -7.868 3.223 17.919 1.00 94.06 88 ALA A N 1
ATOM 634 C CA . ALA A 1 88 ? -6.829 3.813 18.764 1.00 94.06 88 ALA A CA 1
ATOM 635 C C . ALA A 1 88 ? -5.743 4.505 17.907 1.00 94.06 88 ALA A C 1
ATOM 637 O O . ALA A 1 88 ? -5.229 3.871 16.980 1.00 94.06 88 ALA A O 1
ATOM 638 N N . PRO A 1 89 ? -5.308 5.747 18.219 1.00 94.75 89 PRO A N 1
ATOM 639 C CA . PRO A 1 89 ? -4.376 6.483 17.358 1.00 94.75 89 PRO A CA 1
ATOM 640 C C . PRO A 1 89 ? -3.039 5.756 17.189 1.00 94.75 89 PRO A C 1
ATOM 642 O O . PRO A 1 89 ? -2.509 5.679 16.087 1.00 94.75 89 PRO A O 1
ATOM 645 N N . ALA A 1 90 ? -2.539 5.126 18.257 1.00 95.62 90 ALA A N 1
ATOM 646 C CA . ALA A 1 90 ? -1.320 4.321 18.209 1.00 95.62 90 ALA A CA 1
ATOM 647 C C . ALA A 1 90 ? -1.426 3.135 17.231 1.00 95.62 90 ALA A C 1
ATOM 649 O O . ALA A 1 90 ? -0.452 2.792 16.566 1.00 95.62 90 ALA A O 1
ATOM 650 N N . ARG A 1 91 ? -2.612 2.522 17.101 1.00 96.06 91 ARG A N 1
ATOM 651 C CA . ARG A 1 91 ? -2.843 1.402 16.175 1.00 96.06 91 ARG A CA 1
ATOM 652 C C . ARG A 1 91 ? -2.988 1.886 14.735 1.00 96.06 91 ARG A C 1
ATOM 654 O O . ARG A 1 91 ? -2.480 1.220 13.839 1.00 96.06 91 ARG A O 1
ATOM 661 N N . MET A 1 92 ? -3.602 3.055 14.523 1.00 97.38 92 MET A N 1
ATOM 662 C CA . MET A 1 92 ? -3.616 3.719 13.214 1.00 97.38 92 MET A CA 1
ATOM 663 C C . MET A 1 92 ? -2.185 4.007 12.750 1.00 97.38 92 MET A C 1
ATOM 665 O O . MET A 1 92 ? -1.804 3.589 11.662 1.00 97.38 92 MET A O 1
ATOM 669 N N . VAL A 1 93 ? -1.362 4.630 13.602 1.00 97.94 93 VAL A N 1
ATOM 670 C CA . VAL A 1 93 ? 0.049 4.917 13.294 1.00 97.94 93 VAL A CA 1
ATOM 671 C C . VAL A 1 93 ? 0.823 3.632 13.002 1.00 97.94 93 VAL A C 1
ATOM 673 O O . VAL A 1 93 ? 1.525 3.572 11.998 1.00 97.94 93 VAL A O 1
ATOM 676 N N . ALA A 1 94 ? 0.664 2.587 13.821 1.00 97.94 94 ALA A N 1
ATOM 677 C CA . ALA A 1 94 ? 1.343 1.310 13.602 1.00 97.94 94 ALA A CA 1
ATOM 678 C C . ALA A 1 94 ? 0.962 0.659 12.260 1.00 97.94 94 ALA A C 1
ATOM 680 O O . ALA A 1 94 ? 1.838 0.193 11.534 1.00 97.94 94 ALA A O 1
ATOM 681 N N . GLY A 1 95 ? -0.327 0.651 11.906 1.00 98.25 95 GLY A N 1
ATOM 682 C CA . GLY A 1 95 ? -0.787 0.086 10.638 1.00 98.25 95 GLY A CA 1
ATOM 683 C C . GLY A 1 95 ? -0.351 0.909 9.419 1.00 98.25 95 GLY A C 1
ATOM 684 O O . GLY A 1 95 ? 0.090 0.328 8.430 1.00 98.25 95 GLY A O 1
ATOM 685 N N . ILE A 1 96 ? -0.395 2.245 9.500 1.00 98.56 96 ILE A N 1
ATOM 686 C CA . ILE A 1 96 ? 0.104 3.137 8.438 1.00 98.56 96 ILE A CA 1
ATOM 687 C C . ILE A 1 96 ? 1.620 2.986 8.271 1.00 98.56 96 ILE A C 1
ATOM 689 O O . ILE A 1 96 ? 2.101 2.907 7.146 1.00 98.56 96 ILE A O 1
ATOM 693 N N . ALA A 1 97 ? 2.383 2.882 9.363 1.00 98.62 97 ALA A N 1
ATOM 694 C CA . ALA A 1 97 ? 3.826 2.657 9.300 1.00 98.62 97 ALA A CA 1
ATOM 695 C C . ALA A 1 97 ? 4.168 1.298 8.667 1.00 98.62 97 ALA A C 1
ATOM 697 O O . ALA A 1 97 ? 5.064 1.218 7.826 1.00 98.62 97 ALA A O 1
ATOM 698 N N . PHE A 1 98 ? 3.428 0.240 9.021 1.00 98.69 98 PHE A N 1
ATOM 699 C CA . PHE A 1 98 ? 3.573 -1.073 8.392 1.00 98.69 98 PHE A CA 1
ATOM 700 C C . PHE A 1 98 ? 3.276 -1.016 6.886 1.00 98.69 98 PHE A C 1
ATOM 702 O O . PHE A 1 98 ? 4.073 -1.516 6.086 1.00 98.69 98 PHE A O 1
ATOM 709 N N . SER A 1 99 ? 2.172 -0.364 6.497 1.00 98.56 99 SER A N 1
ATOM 710 C CA . SER A 1 99 ? 1.842 -0.107 5.090 1.00 98.56 99 SER A CA 1
ATOM 711 C C . SER A 1 99 ? 2.981 0.647 4.403 1.00 98.56 99 SER A C 1
ATOM 713 O O . SER A 1 99 ? 3.475 0.187 3.387 1.00 98.56 99 SER A O 1
ATOM 715 N N . ALA A 1 100 ? 3.506 1.722 4.993 1.00 98.62 100 ALA A N 1
ATOM 716 C CA . ALA A 1 100 ? 4.553 2.534 4.372 1.00 98.62 100 ALA A CA 1
ATOM 717 C C . ALA A 1 100 ? 5.841 1.767 4.092 1.00 98.62 100 ALA A C 1
ATOM 719 O O . ALA A 1 100 ? 6.402 1.887 3.001 1.00 98.62 100 ALA A O 1
ATOM 720 N N . VAL A 1 101 ? 6.291 0.956 5.048 1.00 98.69 101 VAL A N 1
ATOM 721 C CA . VAL A 1 101 ? 7.497 0.139 4.879 1.00 98.69 101 VAL A CA 1
ATOM 722 C C . VAL A 1 101 ? 7.283 -0.929 3.809 1.00 98.69 101 VAL A C 1
ATOM 724 O O . VAL A 1 101 ? 8.106 -1.062 2.904 1.00 98.69 101 VAL A O 1
ATOM 727 N N . THR A 1 102 ? 6.182 -1.678 3.890 1.00 98.75 102 THR A N 1
ATOM 728 C CA . THR A 1 102 ? 5.898 -2.759 2.932 1.00 98.75 102 THR A CA 1
ATOM 729 C C . THR A 1 102 ? 5.658 -2.220 1.523 1.00 98.75 102 THR A C 1
ATOM 731 O O . THR A 1 102 ? 6.262 -2.726 0.578 1.00 98.75 102 THR A O 1
ATOM 734 N N . HIS A 1 103 ? 4.900 -1.128 1.395 1.00 98.50 103 HIS A N 1
ATOM 735 C CA . HIS A 1 103 ? 4.649 -0.435 0.132 1.00 98.50 103 HIS A CA 1
ATOM 736 C C . HIS A 1 103 ? 5.954 0.020 -0.512 1.00 98.50 103 HIS A C 1
ATOM 738 O O . HIS A 1 103 ? 6.208 -0.276 -1.676 1.00 98.50 103 HIS A O 1
ATOM 744 N N . ALA A 1 104 ? 6.828 0.672 0.265 1.00 98.00 104 ALA A N 1
ATOM 745 C CA . ALA A 1 104 ? 8.117 1.148 -0.225 1.00 98.00 104 ALA A CA 1
ATOM 746 C C . ALA A 1 104 ? 9.009 0.011 -0.742 1.00 98.00 104 ALA A C 1
ATOM 748 O O . ALA A 1 104 ? 9.714 0.202 -1.731 1.00 98.00 104 ALA A O 1
ATOM 749 N N . VAL A 1 105 ? 8.988 -1.158 -0.090 1.00 97.75 105 VAL A N 1
ATOM 750 C CA . VAL A 1 105 ? 9.757 -2.341 -0.509 1.00 97.75 105 VAL A CA 1
ATOM 751 C C . VAL A 1 105 ? 9.185 -2.949 -1.789 1.00 97.75 105 VAL A C 1
ATOM 753 O O . VAL A 1 105 ? 9.947 -3.202 -2.725 1.00 97.75 105 VAL A O 1
ATOM 756 N N . ILE A 1 106 ? 7.868 -3.163 -1.849 1.00 97.50 106 ILE A N 1
ATOM 757 C CA . ILE A 1 106 ? 7.193 -3.757 -3.014 1.00 97.50 106 ILE A CA 1
ATOM 758 C C . ILE A 1 106 ? 7.352 -2.849 -4.240 1.00 97.50 106 ILE A C 1
ATOM 760 O O . ILE A 1 106 ? 7.720 -3.333 -5.309 1.00 97.50 106 ILE A O 1
ATOM 764 N N . ASP A 1 107 ? 7.245 -1.529 -4.066 1.00 96.50 107 ASP A N 1
ATOM 765 C CA . ASP A 1 107 ? 7.407 -0.528 -5.129 1.00 96.50 107 ASP A CA 1
ATOM 766 C C . ASP A 1 107 ? 8.809 -0.466 -5.745 1.00 96.50 107 ASP A C 1
ATOM 768 O O . ASP A 1 107 ? 9.000 0.134 -6.811 1.00 96.50 107 ASP A O 1
ATOM 772 N N . ARG A 1 108 ? 9.804 -1.107 -5.120 1.00 95.00 108 ARG A N 1
ATOM 773 C CA . ARG A 1 108 ? 11.106 -1.332 -5.765 1.00 95.00 108 ARG A CA 1
ATOM 774 C C . ARG A 1 108 ? 11.030 -2.379 -6.878 1.00 95.00 108 ARG A C 1
ATOM 776 O O . ARG A 1 108 ? 12.023 -2.542 -7.580 1.00 95.00 108 ARG A O 1
ATOM 783 N N . ARG A 1 109 ? 9.896 -3.076 -7.028 1.00 94.00 109 ARG A N 1
ATOM 784 C CA . ARG A 1 109 ? 9.515 -4.071 -8.053 1.00 94.00 109 ARG A CA 1
ATOM 785 C C . ARG A 1 109 ? 10.377 -5.331 -8.147 1.00 94.00 109 ARG A C 1
ATOM 787 O O . ARG A 1 109 ? 9.875 -6.372 -8.574 1.00 94.00 109 ARG A O 1
ATOM 794 N N . TRP A 1 110 ? 11.608 -5.307 -7.638 1.00 93.94 110 TRP A N 1
ATOM 795 C CA . TRP A 1 110 ? 12.456 -6.492 -7.562 1.00 93.94 110 TRP A CA 1
ATOM 796 C C . TRP A 1 110 ? 11.835 -7.649 -6.759 1.00 93.94 110 TRP A C 1
ATOM 798 O O . TRP A 1 110 ? 12.061 -8.783 -7.186 1.00 93.94 110 TRP A O 1
ATOM 808 N N . PRO A 1 111 ? 11.046 -7.448 -5.670 1.00 95.50 111 PRO A N 1
ATOM 809 C CA . PRO A 1 111 ? 10.430 -8.572 -4.963 1.00 95.50 111 PRO A CA 1
ATOM 810 C C . PRO A 1 111 ? 9.378 -9.274 -5.826 1.00 95.50 111 PRO A C 1
ATOM 812 O O . PRO A 1 111 ? 9.356 -10.500 -5.891 1.00 95.50 111 PRO A O 1
ATOM 815 N N . VAL A 1 112 ? 8.557 -8.499 -6.544 1.00 96.06 112 VAL A N 1
ATOM 816 C CA . VAL A 1 112 ? 7.537 -9.012 -7.472 1.00 96.06 112 VAL A CA 1
ATOM 817 C C . VAL A 1 112 ? 8.201 -9.772 -8.613 1.00 96.06 112 VAL A C 1
ATOM 819 O O . VAL A 1 112 ? 7.827 -10.910 -8.895 1.00 96.06 112 VAL A O 1
ATOM 822 N N . ARG A 1 113 ? 9.237 -9.191 -9.233 1.00 94.88 113 ARG A N 1
ATOM 823 C CA . ARG A 1 113 ? 10.015 -9.883 -10.267 1.00 94.88 113 ARG A CA 1
ATOM 824 C C . ARG A 1 113 ? 10.604 -11.187 -9.742 1.00 94.88 113 ARG A C 1
ATOM 826 O O . ARG A 1 113 ? 10.420 -12.215 -10.381 1.00 94.88 113 ARG A O 1
ATOM 833 N N . LEU A 1 114 ? 11.291 -11.148 -8.599 1.00 95.06 114 LEU A N 1
ATOM 834 C CA . LEU A 1 114 ? 11.920 -12.327 -8.005 1.00 95.06 114 LEU A CA 1
ATOM 835 C C . LEU A 1 114 ? 10.887 -13.423 -7.740 1.00 95.06 114 LEU A C 1
ATOM 837 O O . LEU A 1 114 ? 11.115 -14.574 -8.101 1.00 95.06 114 LEU A O 1
ATOM 841 N N . PHE A 1 115 ? 9.742 -13.070 -7.158 1.00 97.00 115 PHE A N 1
ATOM 842 C CA . PHE A 1 115 ? 8.657 -14.014 -6.918 1.00 97.00 115 PHE A CA 1
ATOM 843 C C . PHE A 1 115 ? 8.172 -14.642 -8.228 1.00 97.00 115 PHE A C 1
ATOM 845 O O . PHE A 1 115 ? 8.103 -15.863 -8.346 1.00 97.00 115 PHE A O 1
ATOM 852 N N . MET A 1 116 ? 7.882 -13.829 -9.242 1.00 96.94 116 MET A N 1
ATOM 853 C CA . MET A 1 116 ? 7.371 -14.337 -10.515 1.00 96.94 116 MET A CA 1
ATOM 854 C C . MET A 1 116 ? 8.405 -15.178 -11.272 1.00 96.94 116 MET A C 1
ATOM 856 O O . MET A 1 116 ? 8.035 -16.176 -11.883 1.00 96.94 116 MET A O 1
ATOM 860 N N . ASP A 1 117 ? 9.686 -14.817 -11.211 1.00 95.06 117 ASP A N 1
ATOM 861 C CA . ASP A 1 117 ? 10.754 -15.558 -11.885 1.00 95.06 117 ASP A CA 1
ATOM 862 C C . ASP A 1 117 ? 11.082 -16.880 -11.179 1.00 95.06 117 ASP A C 1
ATOM 864 O O . ASP A 1 117 ? 11.373 -17.875 -11.837 1.00 95.06 117 ASP A O 1
ATOM 868 N N . THR A 1 118 ? 10.962 -16.933 -9.851 1.00 96.88 118 THR A N 1
ATOM 869 C CA . THR A 1 118 ? 11.204 -18.162 -9.074 1.00 96.88 118 THR A CA 1
ATOM 870 C C . THR A 1 118 ? 10.014 -19.122 -9.065 1.00 96.88 118 THR A C 1
ATOM 872 O O . THR A 1 118 ? 10.206 -20.325 -8.921 1.00 96.88 118 THR A O 1
ATOM 875 N N . THR A 1 119 ? 8.789 -18.625 -9.258 1.00 96.81 119 THR A N 1
ATOM 876 C CA . THR A 1 119 ? 7.557 -19.442 -9.278 1.00 96.81 119 THR A CA 1
ATOM 877 C C . THR A 1 119 ? 7.132 -19.890 -10.681 1.00 96.81 119 THR A C 1
ATOM 879 O O . THR A 1 119 ? 6.059 -20.465 -10.841 1.00 96.81 119 THR A O 1
ATOM 882 N N . GLY A 1 120 ? 7.948 -19.634 -11.711 1.00 96.12 120 GLY A N 1
ATOM 883 C CA . GLY A 1 120 ? 7.658 -20.048 -13.091 1.00 96.12 120 GLY A CA 1
ATOM 884 C C . GLY A 1 120 ? 6.672 -19.142 -13.841 1.00 96.12 120 GLY A C 1
ATOM 885 O O . GLY A 1 120 ? 6.159 -19.517 -14.892 1.00 96.12 120 GLY A O 1
ATOM 886 N N . SER A 1 121 ? 6.427 -17.929 -13.340 1.00 96.75 121 SER A N 1
ATOM 887 C CA . SER A 1 121 ? 5.478 -16.955 -13.901 1.00 96.75 121 SER A CA 1
ATOM 888 C C . SER A 1 121 ? 6.139 -15.892 -14.798 1.00 96.75 121 SER A C 1
ATOM 890 O O . SER A 1 121 ? 5.535 -14.854 -15.080 1.00 96.75 121 SER A O 1
ATOM 892 N N . THR A 1 122 ? 7.373 -16.109 -15.270 1.00 95.81 122 THR A N 1
ATOM 893 C CA . THR A 1 122 ? 8.131 -15.129 -16.076 1.00 95.81 122 THR A CA 1
ATOM 894 C C . THR A 1 122 ? 7.408 -14.717 -17.361 1.00 95.81 122 THR A C 1
ATOM 896 O O . THR A 1 122 ? 7.344 -13.528 -17.670 1.00 95.81 122 THR A O 1
ATOM 899 N N . ALA A 1 123 ? 6.807 -15.660 -18.095 1.00 96.44 123 ALA A N 1
ATOM 900 C CA . ALA A 1 123 ? 6.057 -15.334 -19.312 1.00 96.44 123 ALA A CA 1
ATOM 901 C C . ALA A 1 123 ? 4.833 -14.448 -19.013 1.00 96.44 123 ALA A C 1
ATOM 903 O O . ALA A 1 123 ? 4.574 -13.479 -19.726 1.00 96.44 123 ALA A O 1
ATOM 904 N N . PHE A 1 124 ? 4.126 -14.715 -17.908 1.00 96.44 124 PHE A N 1
ATOM 905 C CA . PHE A 1 124 ? 3.008 -13.883 -17.455 1.00 96.44 124 PHE A CA 1
ATOM 906 C C . PHE A 1 124 ? 3.473 -12.472 -17.059 1.00 96.44 124 PHE A C 1
ATOM 908 O O . PHE A 1 124 ? 2.813 -11.487 -17.398 1.00 96.44 124 PHE A O 1
ATOM 915 N N . ARG A 1 125 ? 4.644 -12.356 -16.418 1.00 95.06 125 ARG A N 1
ATOM 916 C CA . ARG A 1 125 ? 5.277 -11.071 -16.082 1.00 95.06 125 ARG A CA 1
ATOM 917 C C . ARG A 1 125 ? 5.604 -10.237 -17.322 1.00 95.06 125 ARG A C 1
ATOM 919 O O . ARG A 1 125 ? 5.319 -9.044 -17.324 1.00 95.06 125 ARG A O 1
ATOM 926 N N . LEU A 1 126 ? 6.219 -10.851 -18.336 1.00 92.94 126 LEU A N 1
ATOM 927 C CA . LEU A 1 126 ? 6.749 -10.156 -19.517 1.00 92.94 126 LEU A CA 1
ATOM 928 C C . LEU A 1 126 ? 5.698 -9.882 -20.599 1.00 92.94 126 LEU A C 1
ATOM 930 O O . LEU A 1 126 ? 5.793 -8.868 -21.285 1.00 92.94 126 LEU A O 1
ATOM 934 N N . HIS A 1 127 ? 4.715 -10.770 -20.760 1.00 94.88 127 HIS A N 1
ATOM 935 C CA . HIS A 1 127 ? 3.802 -10.742 -21.910 1.00 94.88 127 HIS A CA 1
ATOM 936 C C . HIS A 1 127 ? 2.321 -10.681 -21.528 1.00 94.88 127 HIS A C 1
ATOM 938 O O . HIS A 1 127 ? 1.500 -10.286 -22.347 1.00 94.88 127 HIS A O 1
ATOM 944 N N . GLY A 1 128 ? 1.967 -11.056 -20.297 1.00 93.19 128 GLY A N 1
ATOM 945 C CA . GLY A 1 128 ? 0.573 -11.128 -19.849 1.00 93.19 128 GLY A CA 1
ATOM 946 C C . GLY A 1 128 ? 0.114 -9.967 -18.966 1.00 93.19 128 GLY A C 1
ATOM 947 O O . GLY A 1 128 ? -0.989 -10.021 -18.435 1.00 93.19 128 GLY A O 1
ATOM 948 N N . GLY A 1 129 ? 0.956 -8.952 -18.734 1.00 93.31 129 GLY A N 1
ATOM 949 C CA . GLY A 1 129 ? 0.645 -7.865 -17.792 1.00 93.31 129 GLY A CA 1
ATOM 950 C C . GLY A 1 129 ? 0.586 -8.317 -16.324 1.00 93.31 129 GLY A C 1
ATOM 951 O O . GLY A 1 129 ? 0.024 -7.627 -15.468 1.00 93.31 129 GLY A O 1
ATOM 952 N N . GLY A 1 130 ? 1.160 -9.481 -16.010 1.00 95.75 130 GLY A N 1
ATOM 953 C CA . GLY A 1 130 ? 1.054 -10.098 -14.691 1.00 95.75 130 GLY A CA 1
ATOM 954 C C . GLY A 1 130 ? 1.786 -9.358 -13.579 1.00 95.75 130 GLY A C 1
ATOM 955 O O . GLY A 1 130 ? 1.384 -9.459 -12.424 1.00 95.75 130 GLY A O 1
ATOM 956 N N . ALA A 1 131 ? 2.813 -8.573 -13.920 1.00 94.62 131 ALA A N 1
ATOM 957 C CA . ALA A 1 131 ? 3.587 -7.807 -12.945 1.00 94.62 131 ALA A CA 1
ATOM 958 C C . ALA A 1 131 ? 2.693 -6.895 -12.093 1.00 94.62 131 ALA A C 1
ATOM 960 O O . ALA A 1 131 ? 2.799 -6.911 -10.873 1.00 94.62 131 ALA A O 1
ATOM 961 N N . MET A 1 132 ? 1.771 -6.165 -12.732 1.00 94.88 132 MET A N 1
ATOM 962 C CA . MET A 1 132 ? 0.825 -5.292 -12.037 1.00 94.88 132 MET A CA 1
ATOM 963 C C . MET A 1 132 ? -0.097 -6.098 -11.117 1.00 94.88 132 MET A C 1
ATOM 965 O O . MET A 1 132 ? -0.280 -5.740 -9.967 1.00 94.88 132 MET A O 1
ATOM 969 N N . HIS A 1 133 ? -0.641 -7.225 -11.574 1.00 96.81 133 HIS A N 1
ATOM 970 C CA . HIS A 1 133 ? -1.559 -8.024 -10.758 1.00 96.81 133 HIS A CA 1
ATOM 971 C C . HIS A 1 133 ? -0.888 -8.591 -9.501 1.00 96.81 133 HIS A C 1
ATOM 973 O O . HIS A 1 133 ? -1.479 -8.565 -8.422 1.00 96.81 133 HIS A O 1
ATOM 979 N N . VAL A 1 134 ? 0.348 -9.084 -9.627 1.00 97.94 134 VAL A N 1
ATOM 980 C CA . VAL A 1 134 ? 1.108 -9.626 -8.491 1.00 97.94 134 VAL A CA 1
ATOM 981 C C . VAL A 1 134 ? 1.559 -8.514 -7.541 1.00 97.94 134 VAL A C 1
ATOM 983 O O . VAL A 1 134 ? 1.496 -8.701 -6.329 1.00 97.94 134 VAL A O 1
ATOM 986 N N . ASP A 1 135 ? 1.950 -7.354 -8.072 1.00 97.25 135 ASP A N 1
ATOM 987 C CA . ASP A 1 135 ? 2.257 -6.146 -7.295 1.00 97.25 135 ASP A CA 1
ATOM 988 C C . ASP A 1 135 ? 1.062 -5.714 -6.427 1.00 97.25 135 ASP A C 1
ATOM 990 O O . ASP A 1 135 ? 1.164 -5.660 -5.201 1.00 97.25 135 ASP A O 1
ATOM 994 N N . GLN A 1 136 ? -0.114 -5.565 -7.039 1.00 97.81 136 GLN A N 1
ATOM 995 C CA . GLN A 1 136 ? -1.346 -5.197 -6.338 1.00 97.81 136 GLN A CA 1
ATOM 996 C C . GLN A 1 136 ? -1.783 -6.267 -5.328 1.00 97.81 136 GLN A C 1
ATOM 998 O O . GLN A 1 136 ? -2.240 -5.952 -4.229 1.00 97.81 136 GLN A O 1
ATOM 1003 N N . ALA A 1 137 ? -1.630 -7.554 -5.657 1.00 98.25 137 ALA A N 1
ATOM 1004 C CA . ALA A 1 137 ? -1.927 -8.641 -4.727 1.00 98.25 137 ALA A CA 1
ATOM 1005 C C . ALA A 1 137 ? -1.009 -8.616 -3.493 1.00 98.25 137 ALA A C 1
ATOM 1007 O O . ALA A 1 137 ? -1.491 -8.814 -2.373 1.00 98.25 137 ALA A O 1
ATOM 1008 N N . ALA A 1 138 ? 0.285 -8.339 -3.680 1.00 98.50 138 ALA A N 1
ATOM 1009 C CA . ALA A 1 138 ? 1.244 -8.215 -2.587 1.00 98.50 138 ALA A CA 1
ATOM 1010 C C . ALA A 1 138 ? 0.883 -7.043 -1.663 1.00 98.50 138 ALA A C 1
ATOM 1012 O O . ALA A 1 138 ? 0.792 -7.229 -0.445 1.00 98.50 138 ALA A O 1
ATOM 1013 N N . HIS A 1 139 ? 0.578 -5.872 -2.231 1.00 98.62 139 HIS A N 1
ATOM 1014 C CA . HIS A 1 139 ? 0.120 -4.722 -1.450 1.00 98.62 139 HIS A CA 1
ATOM 1015 C C . HIS A 1 139 ? -1.169 -5.035 -0.691 1.00 98.62 139 HIS A C 1
ATOM 1017 O O . HIS A 1 139 ? -1.234 -4.839 0.521 1.00 98.62 139 HIS A O 1
ATOM 1023 N N . HIS A 1 140 ? -2.176 -5.618 -1.345 1.00 98.69 140 HIS A N 1
ATOM 1024 C CA . HIS A 1 140 ? -3.431 -6.006 -0.697 1.00 98.69 140 HIS A CA 1
ATOM 1025 C C . HIS A 1 140 ? -3.247 -6.972 0.481 1.00 98.69 140 HIS A C 1
ATOM 1027 O O . HIS A 1 140 ? -3.951 -6.840 1.487 1.00 98.69 140 HIS A O 1
ATOM 1033 N N . ALA A 1 141 ? -2.308 -7.915 0.386 1.00 98.62 141 ALA A N 1
ATOM 1034 C CA . ALA A 1 141 ? -1.974 -8.802 1.497 1.00 98.62 141 ALA A CA 1
ATOM 1035 C C . ALA A 1 141 ? -1.386 -8.017 2.686 1.00 98.62 141 ALA A C 1
ATOM 1037 O O . ALA A 1 141 ? -1.797 -8.220 3.833 1.00 98.62 141 ALA A O 1
ATOM 1038 N N . CYS A 1 142 ? -0.491 -7.061 2.422 1.00 98.75 142 CYS A N 1
ATOM 1039 C CA . CYS A 1 142 ? 0.049 -6.168 3.447 1.00 98.75 142 CYS A CA 1
ATOM 1040 C C . CYS A 1 142 ? -1.025 -5.248 4.052 1.00 98.75 142 CYS A C 1
ATOM 1042 O O . CYS A 1 142 ? -1.042 -5.053 5.267 1.00 98.75 142 CYS A O 1
ATOM 1044 N N . LEU A 1 143 ? -1.973 -4.743 3.257 1.00 98.81 143 LEU A N 1
ATOM 1045 C CA . LEU A 1 143 ? -3.097 -3.945 3.764 1.00 98.81 143 LEU A CA 1
ATOM 1046 C C . LEU A 1 143 ? -4.025 -4.758 4.667 1.00 98.81 143 LEU A C 1
ATOM 1048 O O . LEU A 1 143 ? -4.511 -4.232 5.667 1.00 98.81 143 LEU A O 1
ATOM 1052 N N . ALA A 1 144 ? -4.244 -6.041 4.369 1.00 98.75 144 ALA A N 1
ATOM 1053 C CA . ALA A 1 144 ? -4.976 -6.932 5.266 1.00 98.75 144 ALA A CA 1
ATOM 1054 C C . ALA A 1 144 ? -4.254 -7.088 6.613 1.00 98.75 144 ALA A C 1
ATOM 1056 O O . ALA A 1 144 ? -4.883 -6.963 7.665 1.00 98.75 144 ALA A O 1
ATOM 1057 N N . ALA A 1 145 ? -2.930 -7.268 6.609 1.00 98.62 145 ALA A N 1
ATOM 1058 C CA . ALA A 1 145 ? -2.144 -7.297 7.842 1.00 98.62 145 ALA A CA 1
ATOM 1059 C C . ALA A 1 145 ? -2.199 -5.955 8.603 1.00 98.62 145 ALA A C 1
ATOM 1061 O O . ALA A 1 145 ? -2.407 -5.945 9.818 1.00 98.62 145 ALA A O 1
ATOM 1062 N N . ALA A 1 146 ? -2.100 -4.819 7.906 1.00 98.50 146 ALA A N 1
ATOM 1063 C CA . ALA A 1 146 ? -2.240 -3.490 8.504 1.00 98.50 146 ALA A CA 1
ATOM 1064 C C . ALA A 1 146 ? -3.627 -3.286 9.139 1.00 98.50 146 ALA A C 1
ATOM 1066 O O . ALA A 1 146 ? -3.728 -2.816 10.274 1.00 98.50 146 ALA A O 1
ATOM 1067 N N . ALA A 1 147 ? -4.696 -3.698 8.451 1.00 98.44 147 ALA A N 1
ATOM 1068 C CA . ALA A 1 147 ? -6.059 -3.638 8.969 1.00 98.44 147 ALA A CA 1
ATOM 1069 C C . ALA A 1 147 ? -6.235 -4.516 10.218 1.00 98.44 147 ALA A C 1
ATOM 1071 O O . ALA A 1 147 ? -6.878 -4.087 11.178 1.00 98.44 147 ALA A O 1
ATOM 1072 N N . LEU A 1 148 ? -5.620 -5.707 10.262 1.00 97.94 148 LEU A N 1
ATOM 1073 C CA . LEU A 1 148 ? -5.601 -6.546 11.466 1.00 97.94 148 LEU A CA 1
ATOM 1074 C C . LEU A 1 148 ? -4.909 -5.835 12.630 1.00 97.94 148 LEU A C 1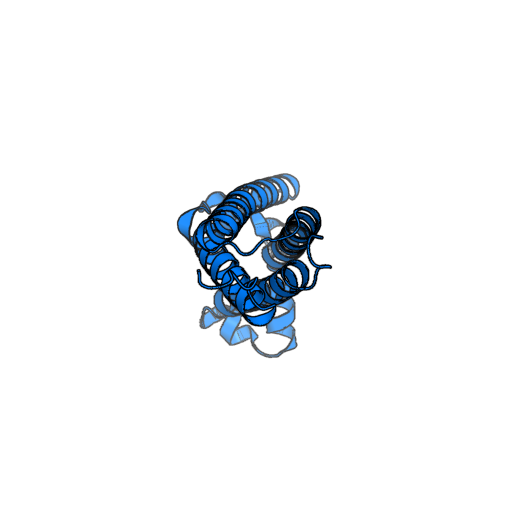
ATOM 1076 O O . LEU A 1 148 ? -5.448 -5.828 13.738 1.00 97.94 148 LEU A O 1
ATOM 1080 N N . VAL A 1 149 ? -3.757 -5.196 12.399 1.00 97.12 149 VAL A N 1
ATOM 1081 C CA . VAL A 1 149 ? -3.078 -4.386 13.426 1.00 97.12 149 VAL A CA 1
ATOM 1082 C C . VAL A 1 149 ? -4.020 -3.295 13.936 1.00 97.12 149 VAL A C 1
ATOM 1084 O O . VAL A 1 149 ? -4.215 -3.173 15.147 1.00 97.12 149 VAL A O 1
ATOM 1087 N N . MET A 1 150 ? -4.677 -2.551 13.048 1.00 96.88 150 MET A N 1
ATOM 1088 C CA . MET A 1 150 ? -5.598 -1.480 13.440 1.00 96.88 150 MET A CA 1
ATOM 1089 C C . MET A 1 150 ? -6.813 -1.993 14.233 1.00 96.88 150 MET A C 1
ATOM 1091 O O . MET A 1 150 ? -7.194 -1.369 15.223 1.00 96.88 150 MET A O 1
ATOM 1095 N N . ALA A 1 151 ? -7.371 -3.148 13.859 1.00 95.44 151 ALA A N 1
ATOM 1096 C CA . ALA A 1 151 ? -8.592 -3.702 14.449 1.00 95.44 151 ALA A CA 1
ATOM 1097 C C . ALA A 1 151 ? -8.388 -4.496 15.759 1.00 95.44 151 ALA A C 1
ATOM 1099 O O . ALA A 1 151 ? -9.352 -4.737 16.482 1.00 95.44 151 ALA A O 1
ATOM 1100 N N . THR A 1 152 ? -7.161 -4.925 16.081 1.00 87.62 152 THR A N 1
ATOM 1101 C CA . THR A 1 152 ? -6.875 -5.823 17.230 1.00 87.62 152 THR A CA 1
ATOM 1102 C C . THR A 1 152 ? -6.257 -5.127 18.454 1.00 87.62 152 THR A C 1
ATOM 1104 O O . THR A 1 152 ? -5.581 -5.762 19.262 1.00 87.62 152 THR A O 1
ATOM 1107 N N . GLY A 1 153 ? -6.452 -3.815 18.607 1.00 68.62 153 GLY A N 1
ATOM 1108 C CA . GLY A 1 153 ? -5.974 -3.072 19.781 1.00 68.62 153 GLY A CA 1
ATOM 1109 C C . GLY A 1 153 ? -6.802 -3.325 21.050 1.00 68.62 153 GLY A C 1
ATOM 1110 O O . GLY A 1 153 ? -7.942 -3.782 20.946 1.00 68.62 153 GLY A O 1
ATOM 1111 N N . PRO A 1 154 ? -6.259 -3.025 22.247 1.00 63.53 154 PRO A N 1
ATOM 1112 C CA . PRO A 1 154 ? -7.082 -2.930 23.447 1.00 63.53 154 PRO A CA 1
ATOM 1113 C C . PRO A 1 154 ? -8.178 -1.884 23.221 1.00 63.53 154 PRO A C 1
ATOM 1115 O O . PRO A 1 154 ? -7.921 -0.836 22.622 1.00 63.53 154 PRO A O 1
ATOM 1118 N N . ASP A 1 155 ? -9.393 -2.189 23.675 1.00 58.53 155 ASP A N 1
ATOM 1119 C CA . ASP A 1 155 ? -10.524 -1.270 23.573 1.00 58.53 155 ASP A CA 1
ATOM 1120 C C . ASP A 1 155 ? -10.143 0.052 24.260 1.00 58.53 155 ASP A C 1
ATOM 1122 O O . ASP A 1 155 ? -9.519 0.040 25.328 1.00 58.53 155 ASP A O 1
ATOM 1126 N N . ARG A 1 156 ? -10.482 1.197 23.649 1.00 57.16 156 ARG A N 1
ATOM 1127 C CA . ARG A 1 156 ? -10.364 2.490 24.334 1.00 57.16 156 ARG A CA 1
ATOM 1128 C C . ARG A 1 156 ? -11.297 2.434 25.553 1.00 57.16 156 ARG A C 1
ATOM 1130 O O . ARG A 1 156 ? -12.511 2.480 25.376 1.00 57.16 156 ARG A O 1
ATOM 1137 N N . ARG A 1 157 ? -10.736 2.254 26.750 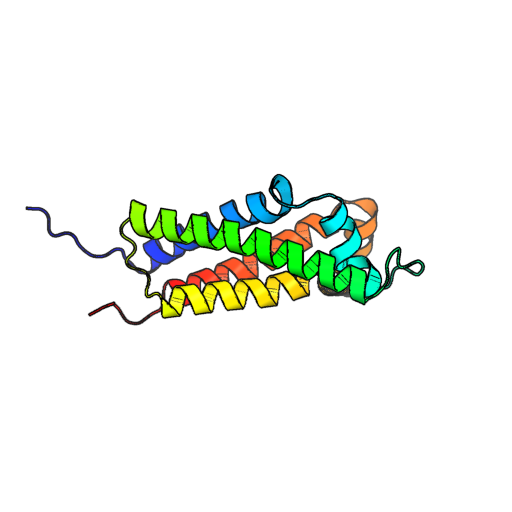1.00 47.94 157 ARG A N 1
ATOM 1138 C CA . ARG A 1 157 ? -11.434 2.505 28.016 1.00 47.94 157 ARG A CA 1
ATOM 1139 C C . ARG A 1 157 ? -11.445 3.996 28.303 1.00 47.94 157 ARG A C 1
ATOM 1141 O O . ARG A 1 157 ? -10.434 4.651 27.959 1.00 47.94 157 ARG A O 1
#

Radius of gyration: 17.73 Å; chains: 1; bounding box: 53×31×50 Å

Sequence (157 aa):
MPENRPPTRPAVFAAVLAALKAAHDVGDFMAQTDRQSARKPCAADRAADAACTEGASWRALAAHVASYHAVQTAALITVDRALGLGLAPARMVAGIAFSAVTHAVIDRRWPVRLFMDTTGSTAFRLHGGGAMHVDQAAHHACLAAAALVMATGPDRR

pLDDT: mean 92.35, std 11.43, range [47.94, 98.81]

Foldseek 3Di:
DPDPDADALVRLLVLLLVLQLVLQCCLPPPVQDPLLLLQLQQPLQPPVDRVDDPVSNVVSLVVSLVSSLVSSLVSNVCSCVVVVNQWDVVLLVVLSVLLSVQLSVLSNLNVLVVVCVVVVNNCCVPPVVCSVVSSSVSSSVSSSVSSNSRSPDDHDD